Protein AF-B3DLD0-F1 (afdb_monomer)

Foldseek 3Di:
DQFPVRDDDDFADDADPPAPDPQRSRLVRCCQQQHDLSVVPRFDPVQWDDWDFDPPPHTDIDTDGHDDDDPVSVVVSQVRSCVHNCDPPTDDHDDDD

pLDDT: mean 77.58, std 14.8, range [32.72, 93.56]

Sequence (97 aa):
MMRFDGRLGFPGGFVDTRDTSLEEGLKRELQEELGPALTTVEVSVEDYRSSQVREYPQKCVTHFYIKELKLEEIERIEAEAVNAKDHGLEVCCFVLH

Nearest PDB structures (foldseek):
  2a8q-assembly1_A  TM=9.813E-01  e=8.344E-13  Xenopus laevis
  2a8p-assembly1_B  TM=9.681E-01  e=7.804E-13  Xenopus laevis
  6co2-assembly1_B  TM=9.704E-01  e=1.033E-10  Homo sapiens
  5w6z-assembly1_A  TM=9.609E-01  e=3.445E-10  Homo sapiens
  5zcj-assembly1_A  TM=9.260E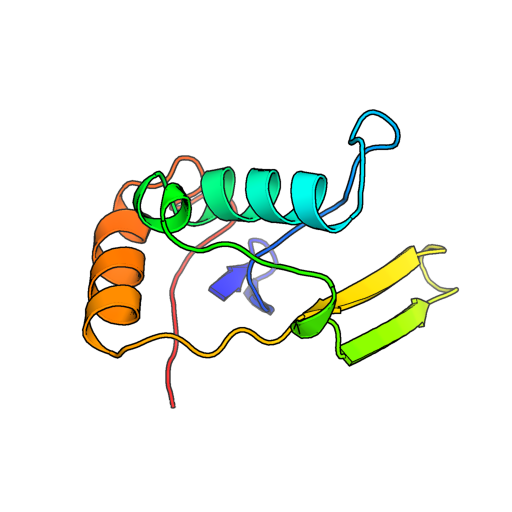-01  e=1.278E-08  Homo sapiens

Organism: Xenopus tropicalis (NCBI:txid8364)

Solvent-accessible surface area (backbone atoms only — not comparable to full-atom values): 5881 Å² total; per-residue (Å²): 55,31,36,72,88,74,43,80,48,75,89,56,72,85,64,55,93,85,41,93,42,70,53,57,24,41,51,52,37,34,34,46,50,30,10,74,62,41,76,79,60,83,74,52,81,86,28,54,74,50,73,46,79,38,73,70,99,52,78,46,74,49,77,43,70,58,80,92,75,54,70,72,56,51,54,46,31,61,64,36,22,74,72,12,84,30,44,78,65,48,40,72,47,83,78,88,133

Secondary structure (DSSP, 8-state):
-B-TTS-B--S--PPPTTSSSHHHHHHHHHHHHH-GGGGG----GGGEEEEEEE-SSS-EEEEEE-----HHHHHHHHHHHTTSTTBTTTB------

Structure (mmCIF, N/CA/C/O backbone):
data_AF-B3DLD0-F1
#
_entry.id   AF-B3DLD0-F1
#
loop_
_atom_site.group_PDB
_atom_site.id
_atom_site.type_symbol
_atom_site.label_atom_id
_atom_site.label_alt_id
_atom_site.label_comp_id
_atom_site.label_asym_id
_atom_site.label_entity_id
_atom_site.label_seq_id
_atom_site.pdbx_PDB_ins_code
_atom_site.Cartn_x
_atom_site.Cartn_y
_atom_site.Cartn_z
_atom_site.occupancy
_atom_site.B_iso_or_equiv
_atom_site.auth_seq_id
_atom_site.auth_comp_id
_atom_site.auth_asym_id
_atom_site.auth_atom_id
_atom_site.pdbx_PDB_model_num
ATOM 1 N N . MET A 1 1 ? 0.662 -11.168 2.423 1.00 67.69 1 MET A N 1
ATOM 2 C CA . MET A 1 1 ? -0.071 -11.551 1.203 1.00 67.69 1 MET A CA 1
ATOM 3 C C . MET A 1 1 ? 0.774 -12.508 0.373 1.00 67.69 1 MET A C 1
ATOM 5 O O . MET A 1 1 ? 1.936 -12.203 0.128 1.00 67.69 1 MET A O 1
ATOM 9 N N . MET A 1 2 ? 0.244 -13.666 -0.030 1.00 61.84 2 MET A N 1
ATOM 10 C CA . MET A 1 2 ? 0.881 -14.509 -1.055 1.00 61.84 2 MET A CA 1
ATOM 11 C C . MET A 1 2 ? 0.487 -13.994 -2.440 1.00 61.84 2 MET A C 1
ATOM 13 O O . MET A 1 2 ? -0.703 -13.924 -2.735 1.00 61.84 2 MET A O 1
ATOM 17 N N . ARG A 1 3 ? 1.487 -13.611 -3.235 1.00 70.38 3 ARG A N 1
ATOM 18 C CA . ARG A 1 3 ? 1.354 -13.111 -4.607 1.00 70.38 3 ARG A CA 1
ATOM 19 C C . ARG A 1 3 ? 1.125 -14.260 -5.593 1.00 70.38 3 ARG A C 1
ATOM 21 O O . ARG A 1 3 ? 1.457 -15.410 -5.296 1.00 70.38 3 ARG A O 1
ATOM 28 N N . PHE A 1 4 ? 0.666 -13.938 -6.804 1.00 70.38 4 PHE A N 1
ATOM 29 C CA . PHE A 1 4 ? 0.469 -14.904 -7.900 1.00 70.38 4 PHE A CA 1
ATOM 30 C C . PHE A 1 4 ? 1.730 -15.719 -8.260 1.00 70.38 4 PHE A C 1
ATOM 32 O O . PHE A 1 4 ? 1.635 -16.834 -8.767 1.00 70.38 4 PHE A O 1
ATOM 39 N N . ASP A 1 5 ? 2.924 -15.181 -7.993 1.00 71.00 5 ASP A N 1
ATOM 40 C CA . ASP A 1 5 ? 4.218 -15.830 -8.242 1.00 71.00 5 ASP A CA 1
ATOM 41 C C . ASP A 1 5 ? 4.657 -16.782 -7.109 1.00 71.00 5 ASP A C 1
ATOM 43 O O . ASP A 1 5 ? 5.773 -17.312 -7.124 1.00 71.00 5 ASP A O 1
ATOM 47 N N . GLY A 1 6 ? 3.790 -16.991 -6.115 1.00 72.75 6 GLY A N 1
ATOM 48 C CA . GLY A 1 6 ? 4.019 -17.850 -4.961 1.00 72.75 6 GLY A CA 1
ATOM 49 C C . GLY A 1 6 ? 4.907 -17.239 -3.876 1.00 72.75 6 GLY A C 1
ATOM 50 O O . GLY A 1 6 ? 5.260 -17.935 -2.923 1.00 72.75 6 GLY A O 1
ATOM 51 N N . ARG A 1 7 ? 5.285 -15.959 -3.992 1.00 78.12 7 ARG A N 1
ATOM 52 C CA . ARG A 1 7 ? 6.099 -15.257 -2.990 1.00 78.12 7 ARG A CA 1
ATOM 53 C C . ARG A 1 7 ? 5.229 -14.485 -2.011 1.00 78.12 7 ARG A C 1
ATOM 55 O O . ARG A 1 7 ? 4.123 -14.058 -2.328 1.00 78.12 7 ARG A O 1
ATOM 62 N N . LEU A 1 8 ? 5.765 -14.256 -0.818 1.00 74.69 8 LEU A N 1
ATOM 63 C CA . LEU A 1 8 ? 5.157 -13.339 0.137 1.00 74.69 8 LEU A CA 1
ATOM 64 C C . LEU A 1 8 ? 5.508 -11.893 -0.226 1.00 74.69 8 LEU A C 1
ATOM 66 O O . LEU A 1 8 ? 6.656 -11.584 -0.548 1.00 74.69 8 LEU A O 1
ATOM 70 N N . GLY A 1 9 ? 4.510 -11.021 -0.148 1.00 81.00 9 GLY A N 1
ATOM 71 C CA . GLY A 1 9 ? 4.631 -9.585 -0.352 1.00 81.00 9 GLY A CA 1
ATOM 72 C C . GLY A 1 9 ? 3.684 -8.790 0.547 1.00 81.00 9 GLY A C 1
ATOM 73 O O . GLY A 1 9 ? 2.839 -9.351 1.260 1.00 81.00 9 GLY A O 1
ATOM 74 N N . PHE A 1 10 ? 3.869 -7.475 0.497 1.00 84.75 10 PHE A N 1
ATOM 75 C CA . PHE A 1 10 ? 2.960 -6.485 1.065 1.00 84.75 10 PHE A CA 1
ATOM 76 C C . PHE A 1 10 ? 1.882 -6.121 0.039 1.00 84.75 10 PHE A C 1
ATOM 78 O O . PHE A 1 10 ? 2.164 -6.236 -1.156 1.00 84.75 10 PHE A O 1
ATOM 85 N N . PRO A 1 11 ? 0.688 -5.711 0.496 1.00 83.56 11 PRO A N 1
ATOM 86 C CA . PRO A 1 11 ? -0.359 -5.241 -0.395 1.00 83.56 11 PRO A CA 1
ATOM 87 C C . PRO A 1 11 ? 0.032 -3.908 -1.054 1.00 83.56 11 PRO A C 1
ATOM 89 O O . PRO A 1 11 ? 0.753 -3.098 -0.457 1.00 83.56 11 PRO A O 1
ATOM 92 N N . GLY A 1 12 ? -0.437 -3.700 -2.278 1.00 85.06 12 GLY A N 1
ATOM 93 C CA . GLY A 1 12 ? -0.174 -2.544 -3.126 1.00 85.06 12 GLY A CA 1
ATOM 94 C C . GLY A 1 12 ? 0.401 -2.924 -4.493 1.00 85.06 12 GLY A C 1
ATOM 95 O O . GLY A 1 12 ? 0.842 -4.047 -4.729 1.00 85.06 12 GLY A O 1
ATOM 96 N N . GLY A 1 13 ? 0.489 -1.937 -5.382 1.00 86.12 13 GLY A N 1
ATOM 97 C CA . GLY A 1 13 ? 0.891 -2.168 -6.766 1.00 86.12 13 GLY A CA 1
ATOM 98 C C . GLY A 1 13 ? 1.522 -0.954 -7.433 1.00 86.12 13 GLY A C 1
ATOM 99 O O . GLY A 1 13 ? 2.153 -0.108 -6.790 1.00 86.12 13 GLY A O 1
ATOM 100 N N . PHE A 1 14 ? 1.416 -0.903 -8.759 1.00 87.38 14 PHE A N 1
ATOM 101 C CA . PHE A 1 14 ? 1.974 0.194 -9.542 1.00 87.38 14 PHE A CA 1
ATOM 102 C C . PHE A 1 14 ? 1.048 1.408 -9.500 1.00 87.38 14 PHE A C 1
ATOM 104 O O . PHE A 1 14 ? -0.135 1.318 -9.808 1.00 87.38 14 PHE A O 1
ATOM 111 N N . VAL A 1 15 ? 1.617 2.569 -9.188 1.00 87.56 15 VAL A N 1
ATOM 112 C CA . VAL A 1 15 ? 0.912 3.850 -9.293 1.00 87.56 15 VAL A CA 1
ATOM 113 C C . VAL A 1 15 ? 0.929 4.313 -10.750 1.00 87.56 15 VAL A C 1
ATOM 115 O O . VAL A 1 15 ? 1.978 4.285 -11.403 1.00 87.56 15 VAL A O 1
ATOM 118 N N . ASP A 1 16 ? -0.222 4.739 -11.269 1.00 84.38 16 ASP A N 1
ATOM 119 C CA . ASP A 1 16 ? -0.337 5.258 -12.628 1.00 84.38 16 ASP A CA 1
ATOM 120 C C . ASP A 1 16 ? 0.048 6.743 -12.662 1.00 84.38 16 ASP A C 1
ATOM 122 O O . ASP A 1 16 ? -0.215 7.511 -11.744 1.00 84.38 16 ASP A O 1
ATOM 126 N N . THR A 1 17 ? 0.613 7.192 -13.778 1.00 77.38 17 THR A N 1
ATOM 127 C CA . THR A 1 17 ? 0.843 8.619 -14.066 1.00 77.38 17 THR A CA 1
ATOM 128 C C . THR A 1 17 ? -0.419 9.491 -14.038 1.00 77.38 17 THR A C 1
ATOM 130 O O . THR A 1 17 ? -0.315 10.715 -13.998 1.00 77.38 17 THR A O 1
ATOM 133 N N . ARG A 1 18 ? -1.603 8.874 -14.118 1.00 82.56 18 ARG A N 1
ATOM 134 C CA . ARG A 1 18 ? -2.917 9.519 -14.015 1.00 82.56 18 ARG A CA 1
ATOM 135 C C . ARG A 1 18 ? -3.354 9.756 -12.568 1.00 82.56 18 ARG A C 1
ATOM 137 O O . ARG A 1 18 ? -4.275 10.544 -12.363 1.00 82.56 18 ARG A O 1
ATOM 144 N N . ASP A 1 19 ? -2.726 9.091 -11.598 1.00 82.75 19 ASP A N 1
ATOM 145 C CA . ASP A 1 19 ? -3.005 9.294 -10.180 1.00 82.75 19 ASP A CA 1
ATOM 146 C C . ASP A 1 19 ? -2.431 10.647 -9.725 1.00 82.75 19 ASP A C 1
ATOM 148 O O . ASP A 1 19 ? -1.336 11.056 -10.118 1.00 82.75 19 ASP A O 1
ATOM 152 N N . THR A 1 20 ? -3.180 11.368 -8.887 1.00 84.81 20 THR A N 1
ATOM 153 C CA . THR A 1 20 ? -2.795 12.716 -8.429 1.00 84.81 20 THR A CA 1
ATOM 154 C C . THR A 1 20 ? -1.579 12.689 -7.494 1.00 84.81 20 THR A C 1
ATOM 156 O O . THR A 1 20 ? -0.831 13.666 -7.423 1.00 84.81 20 THR A O 1
ATOM 159 N N . SER A 1 21 ? -1.375 11.584 -6.769 1.00 89.81 21 SER A N 1
ATOM 160 C CA . SER A 1 21 ? -0.224 11.357 -5.892 1.00 89.81 21 SER A CA 1
ATOM 161 C C . SER A 1 21 ? 0.055 9.862 -5.701 1.00 89.81 21 SER A C 1
ATOM 163 O O . SER A 1 21 ? -0.756 9.012 -6.079 1.00 89.81 21 SER A O 1
ATOM 165 N N . LEU A 1 22 ? 1.200 9.543 -5.085 1.00 89.94 22 LEU A N 1
ATOM 166 C CA . LEU A 1 22 ? 1.551 8.169 -4.711 1.00 89.94 22 LEU A CA 1
ATOM 167 C C . LEU A 1 22 ? 0.551 7.578 -3.713 1.00 89.94 22 LEU A C 1
ATOM 169 O O . LEU A 1 22 ? 0.212 6.405 -3.815 1.00 89.94 22 LEU A O 1
ATOM 173 N N . GLU A 1 23 ? 0.066 8.389 -2.774 1.00 90.88 23 GLU A 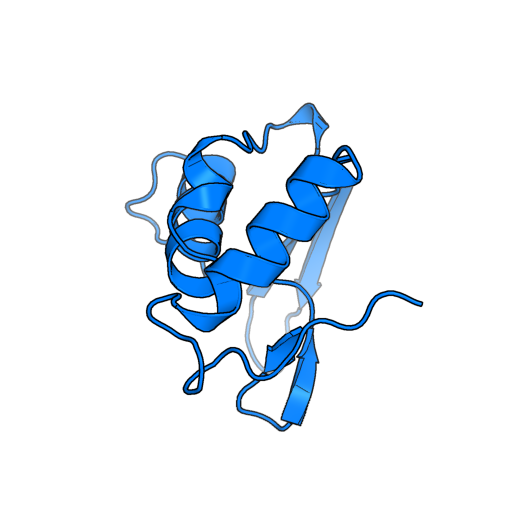N 1
ATOM 174 C CA . GLU A 1 23 ? -0.882 7.980 -1.737 1.00 90.88 23 GLU A CA 1
ATOM 175 C C . GLU A 1 23 ? -2.251 7.643 -2.331 1.00 90.88 23 GLU A C 1
ATOM 177 O O . GLU A 1 23 ? -2.839 6.631 -1.960 1.00 90.88 23 GLU A O 1
ATOM 182 N N . GLU A 1 24 ? -2.738 8.441 -3.286 1.00 88.56 24 GLU A N 1
ATOM 183 C CA . GLU A 1 24 ? -4.007 8.164 -3.970 1.00 88.56 24 GLU A CA 1
ATOM 184 C C . GLU A 1 24 ? -3.919 6.890 -4.819 1.00 88.56 24 GLU A C 1
ATOM 186 O O . GLU A 1 24 ? -4.811 6.042 -4.755 1.00 88.56 24 GLU A O 1
ATOM 191 N N . GLY A 1 25 ? -2.814 6.707 -5.552 1.00 89.50 25 GLY A N 1
ATOM 192 C CA . GLY A 1 25 ? -2.570 5.473 -6.299 1.00 89.50 25 GLY A CA 1
ATOM 193 C C . GLY A 1 25 ? -2.475 4.255 -5.382 1.00 89.50 25 GLY A C 1
ATOM 194 O O . GLY A 1 25 ? -3.134 3.247 -5.620 1.00 89.50 25 GLY A O 1
ATOM 195 N N . LEU A 1 26 ? -1.727 4.363 -4.279 1.00 88.94 26 LEU A N 1
ATOM 196 C CA . LEU A 1 26 ? -1.621 3.301 -3.280 1.00 88.94 26 LEU A CA 1
ATOM 197 C C . LEU A 1 26 ? -2.982 2.976 -2.653 1.00 88.94 26 LEU A C 1
ATOM 199 O O . LEU A 1 26 ? -3.321 1.808 -2.507 1.00 88.94 26 LEU A O 1
ATOM 203 N N . LYS A 1 27 ? -3.788 3.986 -2.315 1.00 87.69 27 LYS A N 1
ATOM 204 C CA . LYS A 1 27 ? -5.134 3.795 -1.762 1.00 87.69 27 LYS A CA 1
ATOM 205 C C . LYS A 1 27 ? -6.035 3.028 -2.726 1.00 87.69 27 LYS A C 1
ATOM 207 O O . LYS A 1 27 ? -6.762 2.142 -2.284 1.00 87.69 27 LYS A O 1
ATOM 212 N N . ARG A 1 28 ? -5.978 3.345 -4.023 1.00 87.25 28 ARG A N 1
ATOM 213 C CA . ARG A 1 28 ? -6.714 2.618 -5.063 1.00 87.25 28 ARG A CA 1
ATOM 214 C C . ARG A 1 28 ? -6.285 1.149 -5.120 1.00 87.25 28 ARG A C 1
ATOM 216 O O . ARG A 1 28 ? -7.143 0.280 -5.017 1.00 87.25 28 ARG A O 1
ATOM 223 N N . GLU A 1 29 ? -4.984 0.876 -5.210 1.00 87.06 29 GLU A N 1
ATOM 224 C CA . GLU A 1 29 ? -4.446 -0.496 -5.250 1.00 87.06 29 GLU A CA 1
ATOM 225 C C . GLU A 1 29 ? -4.856 -1.303 -4.009 1.00 87.06 29 GLU A C 1
ATOM 227 O O . GLU A 1 29 ? -5.370 -2.412 -4.113 1.00 87.06 29 GLU A O 1
ATOM 232 N N . LEU A 1 30 ? -4.723 -0.714 -2.818 1.00 84.38 30 LEU A N 1
ATOM 233 C CA . LEU A 1 30 ? -5.116 -1.375 -1.576 1.00 84.38 30 LEU A CA 1
ATOM 234 C C . LEU A 1 30 ? -6.630 -1.651 -1.507 1.00 84.38 30 LEU A C 1
ATOM 236 O O . LEU A 1 30 ? -7.035 -2.645 -0.912 1.00 84.38 30 LEU A O 1
ATOM 240 N N . GLN A 1 31 ? -7.479 -0.806 -2.103 1.00 83.88 31 GLN A N 1
ATOM 241 C CA . GLN A 1 31 ? -8.924 -1.063 -2.195 1.00 83.88 31 GLN A CA 1
ATOM 242 C C . GLN A 1 31 ? -9.263 -2.195 -3.172 1.00 83.88 31 GLN A C 1
ATOM 244 O O . GLN A 1 31 ? -10.212 -2.941 -2.925 1.00 83.88 31 GLN A O 1
ATOM 249 N N . GLU A 1 32 ? -8.520 -2.322 -4.273 1.00 81.94 32 GLU A N 1
ATOM 250 C CA . GLU A 1 32 ? -8.688 -3.408 -5.246 1.00 81.94 32 GLU A CA 1
ATOM 251 C C . GLU A 1 32 ? -8.310 -4.765 -4.620 1.00 81.94 32 GLU A C 1
ATOM 253 O O . GLU A 1 32 ? -9.101 -5.715 -4.674 1.00 81.94 32 GLU A O 1
ATOM 258 N N . GLU A 1 33 ? -7.182 -4.805 -3.901 1.00 78.56 33 GLU A N 1
ATOM 259 C CA . GLU A 1 33 ? -6.660 -6.021 -3.274 1.00 78.56 33 GLU A CA 1
ATOM 260 C C . GLU A 1 33 ? -7.382 -6.418 -1.979 1.00 78.56 33 GLU A C 1
ATOM 262 O O . GLU A 1 33 ? -7.585 -7.607 -1.728 1.00 78.56 33 GLU A O 1
ATOM 267 N N . LEU A 1 34 ? -7.726 -5.448 -1.121 1.00 76.69 34 LEU A N 1
ATOM 268 C CA . LEU A 1 34 ? -8.186 -5.703 0.256 1.00 76.69 34 LEU A CA 1
ATOM 269 C C . LEU A 1 34 ? -9.659 -5.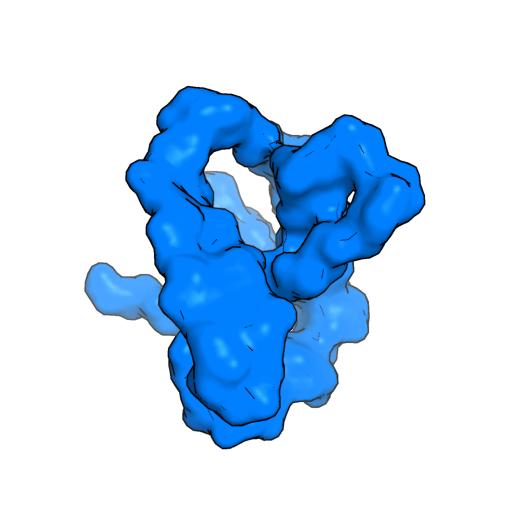361 0.484 1.00 76.69 34 LEU A C 1
ATOM 271 O O . LEU A 1 34 ? -10.201 -5.617 1.559 1.00 76.69 34 LEU A O 1
ATOM 275 N N . GLY A 1 35 ? -10.324 -4.824 -0.537 1.00 77.62 35 GLY A N 1
ATOM 276 C CA . GLY A 1 35 ? -11.752 -4.564 -0.516 1.00 77.62 35 GLY A CA 1
ATOM 277 C C . GLY A 1 35 ? -12.150 -3.250 0.170 1.00 77.62 35 GLY A C 1
ATOM 278 O O . GLY A 1 35 ? -11.315 -2.433 0.575 1.00 77.62 35 GLY A O 1
ATOM 279 N N . PRO A 1 36 ? -13.468 -3.005 0.276 1.00 75.06 36 PRO A N 1
ATOM 280 C CA . PRO A 1 36 ? -14.011 -1.715 0.685 1.00 75.06 36 PRO A CA 1
ATOM 281 C C . PRO A 1 36 ? -13.719 -1.346 2.147 1.00 75.06 36 PRO A C 1
ATOM 283 O O . PRO A 1 36 ? -13.670 -0.150 2.432 1.00 75.06 36 PRO A O 1
ATOM 286 N N . ALA A 1 37 ? -13.443 -2.294 3.053 1.00 71.69 37 ALA A N 1
ATOM 287 C CA . ALA A 1 37 ? -12.981 -2.031 4.426 1.00 71.69 37 ALA A CA 1
ATOM 288 C C . ALA A 1 37 ? -11.805 -1.058 4.500 1.00 71.69 37 ALA A C 1
ATOM 290 O O . ALA A 1 37 ? -11.659 -0.347 5.497 1.00 71.69 37 ALA A O 1
ATOM 291 N N . LEU A 1 38 ? -10.973 -1.015 3.459 1.00 76.56 38 LEU A N 1
ATOM 292 C CA . LEU A 1 38 ? -9.796 -0.165 3.421 1.00 76.56 38 LEU A CA 1
ATOM 293 C C . LEU A 1 38 ? -10.122 1.301 3.098 1.00 76.56 38 LEU A C 1
ATOM 295 O O . LEU A 1 38 ? -9.293 2.177 3.311 1.00 76.56 38 LEU A O 1
ATOM 299 N N . THR A 1 39 ? -11.355 1.613 2.679 1.00 69.19 39 THR A N 1
ATOM 300 C CA . THR A 1 39 ? -11.817 3.008 2.527 1.00 69.19 39 THR A CA 1
ATOM 301 C C . THR A 1 39 ? -11.735 3.814 3.822 1.00 69.19 39 THR A C 1
ATOM 303 O O . THR A 1 39 ? -11.612 5.036 3.754 1.00 69.19 39 THR A O 1
ATOM 306 N N . THR A 1 40 ? -11.762 3.160 4.988 1.00 74.19 40 THR A N 1
ATOM 307 C CA . THR A 1 40 ? -11.610 3.831 6.286 1.00 74.19 40 THR A CA 1
ATOM 308 C C . THR A 1 40 ? -10.153 4.054 6.683 1.00 74.19 40 THR A C 1
ATOM 310 O O . THR A 1 40 ? -9.898 4.762 7.652 1.00 74.19 40 THR A O 1
ATOM 313 N N . VAL A 1 41 ? -9.204 3.410 5.998 1.00 77.00 41 VAL A N 1
ATOM 314 C CA . VAL A 1 41 ? -7.774 3.534 6.277 1.00 77.00 41 VAL A CA 1
ATOM 31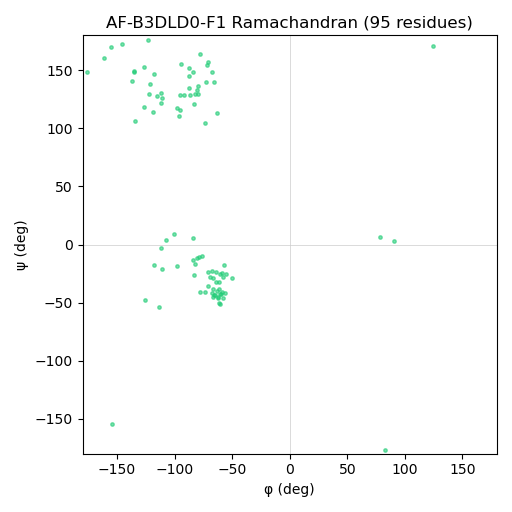5 C C . VAL A 1 41 ? -7.184 4.571 5.334 1.00 77.00 41 VAL A C 1
ATOM 317 O O . VAL A 1 41 ? -7.074 4.360 4.128 1.00 77.00 41 VAL A O 1
ATOM 320 N N . GLU A 1 42 ? -6.788 5.708 5.891 1.00 84.06 42 GLU A N 1
ATOM 321 C CA . GLU A 1 42 ? -6.117 6.760 5.135 1.00 84.06 42 GLU A CA 1
ATOM 322 C C . GLU A 1 42 ? -4.604 6.621 5.268 1.00 84.06 42 GLU A C 1
ATOM 324 O O . GLU A 1 42 ? -4.059 6.766 6.363 1.00 84.06 42 GLU A O 1
ATOM 329 N N . VAL A 1 43 ? -3.930 6.353 4.149 1.00 87.06 43 VAL A N 1
ATOM 330 C CA . VAL A 1 43 ? -2.469 6.424 4.055 1.00 87.06 43 VAL A CA 1
ATOM 331 C C . VAL A 1 43 ? -2.078 7.858 3.721 1.00 87.06 43 VAL A C 1
ATOM 333 O O . VAL A 1 43 ? -2.610 8.443 2.779 1.00 87.06 43 VAL A O 1
ATOM 336 N N . SER A 1 44 ? -1.158 8.429 4.493 1.00 89.19 44 SER A N 1
ATOM 337 C CA . SER A 1 44 ? -0.673 9.795 4.302 1.00 89.19 44 SER A CA 1
ATOM 338 C C . SER A 1 44 ? 0.847 9.841 4.127 1.00 89.19 44 SER A C 1
ATOM 340 O O . SER A 1 44 ? 1.558 8.844 4.268 1.00 89.19 44 SER A O 1
ATOM 342 N N . VAL A 1 45 ? 1.370 11.038 3.862 1.00 91.25 45 VAL A N 1
ATOM 343 C CA . VAL A 1 45 ? 2.816 11.289 3.771 1.00 91.25 45 VAL A CA 1
ATOM 344 C C . VAL A 1 45 ? 3.540 10.967 5.088 1.00 91.25 45 VAL A C 1
ATOM 346 O O . VAL A 1 45 ? 4.717 10.622 5.073 1.00 91.25 45 VAL A O 1
ATOM 349 N N . GLU A 1 46 ? 2.860 11.022 6.236 1.00 92.75 46 GLU A N 1
ATOM 350 C CA . GLU A 1 46 ? 3.456 10.681 7.539 1.00 92.75 46 GLU A CA 1
ATOM 351 C C . GLU A 1 46 ? 3.718 9.174 7.690 1.00 92.75 46 GLU A C 1
ATOM 353 O O . GLU A 1 46 ? 4.607 8.747 8.439 1.00 92.75 46 GLU A O 1
ATOM 358 N N . ASP A 1 47 ? 2.983 8.362 6.931 1.00 91.75 47 ASP A N 1
ATOM 359 C CA . ASP A 1 47 ? 3.141 6.913 6.880 1.00 91.75 47 ASP A CA 1
ATOM 360 C C . ASP A 1 47 ? 4.309 6.505 5.959 1.00 91.75 47 ASP A C 1
ATOM 362 O O . ASP A 1 47 ? 4.759 5.359 5.994 1.00 91.75 47 ASP A O 1
ATOM 366 N N . TYR A 1 48 ? 4.859 7.430 5.163 1.00 92.38 48 TYR A N 1
ATOM 367 C CA . TYR A 1 48 ? 5.986 7.161 4.270 1.00 92.38 48 TYR A CA 1
ATOM 368 C C . TYR A 1 48 ? 7.268 6.832 5.049 1.00 92.38 48 TYR A C 1
ATOM 370 O O . TYR A 1 48 ? 7.595 7.450 6.069 1.00 92.38 48 TYR A O 1
ATOM 378 N N . ARG A 1 49 ? 8.033 5.848 4.564 1.00 93.56 49 ARG A N 1
ATOM 379 C CA . ARG A 1 49 ? 9.270 5.401 5.227 1.00 93.56 49 ARG A CA 1
ATOM 380 C C . ARG A 1 49 ? 10.489 5.424 4.336 1.00 93.56 49 ARG A C 1
ATOM 382 O O . ARG A 1 49 ? 11.542 5.888 4.764 1.00 93.56 49 ARG A O 1
ATOM 389 N N . SER A 1 50 ? 10.396 4.881 3.128 1.00 91.81 50 SER A N 1
ATOM 390 C CA . SER A 1 50 ? 11.570 4.789 2.262 1.00 91.81 50 SER A CA 1
ATOM 391 C C . SER A 1 50 ? 11.204 4.575 0.806 1.00 91.81 50 SER A C 1
ATOM 393 O O . SER A 1 50 ? 10.116 4.100 0.486 1.00 91.81 50 SER A O 1
ATOM 395 N N . SER A 1 51 ? 12.161 4.891 -0.062 1.00 92.81 51 SER A N 1
ATOM 396 C CA . SER A 1 51 ? 12.133 4.519 -1.469 1.00 92.81 51 SER A CA 1
ATOM 397 C C . SER A 1 51 ? 13.363 3.692 -1.794 1.00 92.81 51 SER A C 1
ATOM 399 O O . SER A 1 51 ? 14.468 4.018 -1.357 1.00 92.81 51 SER A O 1
ATOM 401 N N . GLN A 1 52 ? 13.181 2.641 -2.583 1.00 89.94 52 GLN A N 1
ATOM 402 C CA . GLN A 1 52 ? 14.278 1.832 -3.101 1.00 89.94 52 GLN A CA 1
ATOM 403 C C . GLN A 1 52 ? 14.231 1.827 -4.618 1.00 89.94 52 GLN A C 1
ATOM 405 O O . GLN A 1 52 ? 13.194 1.551 -5.216 1.00 89.94 52 GLN A O 1
ATOM 410 N N . VAL A 1 53 ? 15.369 2.119 -5.238 1.00 91.06 53 VAL A N 1
ATOM 411 C CA . VAL A 1 53 ? 15.516 2.043 -6.689 1.00 91.06 53 VAL A CA 1
ATOM 412 C C . VAL A 1 53 ? 16.032 0.657 -7.042 1.00 91.06 53 VAL A C 1
ATOM 414 O O . VAL A 1 53 ? 17.047 0.210 -6.506 1.00 91.06 53 VAL A O 1
ATOM 417 N N . ARG A 1 54 ? 15.360 -0.018 -7.971 1.00 84.81 54 ARG A N 1
ATOM 418 C CA . ARG A 1 54 ? 15.925 -1.165 -8.678 1.00 84.81 54 ARG A CA 1
ATOM 419 C C . ARG A 1 54 ? 16.145 -0.785 -10.126 1.00 84.81 54 ARG A C 1
ATOM 421 O O . ARG A 1 54 ? 15.246 -0.274 -10.780 1.00 84.81 54 ARG A O 1
ATOM 428 N N . GLU A 1 55 ? 17.346 -1.053 -10.621 1.00 80.94 55 GLU A N 1
ATOM 429 C CA . GLU A 1 55 ? 17.696 -0.813 -12.023 1.00 80.94 55 GLU A CA 1
ATOM 430 C C . GLU A 1 55 ? 17.589 -2.077 -12.887 1.00 80.94 55 GLU A C 1
ATOM 432 O O . GLU A 1 55 ? 17.491 -1.978 -14.1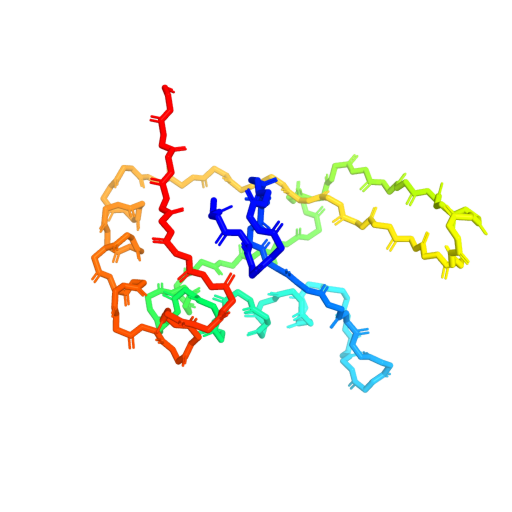08 1.00 80.94 55 GLU A O 1
ATOM 437 N N . TYR A 1 56 ? 17.579 -3.262 -12.263 1.00 71.88 56 TYR A N 1
ATOM 438 C CA . TYR A 1 56 ? 17.535 -4.560 -12.936 1.00 71.88 56 TYR A CA 1
ATOM 439 C C . TYR A 1 56 ? 16.552 -5.516 -12.238 1.00 71.88 56 TYR A C 1
ATOM 441 O O . TYR A 1 56 ? 16.526 -5.551 -11.002 1.00 71.88 56 TYR A O 1
ATOM 449 N N . PRO A 1 57 ? 15.774 -6.331 -12.980 1.00 74.25 57 PRO A N 1
ATOM 450 C CA . PRO A 1 57 ? 15.681 -6.418 -14.449 1.00 74.25 57 PRO A CA 1
ATOM 451 C C . PRO A 1 57 ? 14.884 -5.279 -15.111 1.00 74.25 57 PRO A C 1
ATOM 453 O O . PRO A 1 57 ? 14.906 -5.151 -16.331 1.00 74.25 57 PRO A O 1
ATOM 456 N N . GLN A 1 58 ? 14.195 -4.447 -14.330 1.00 79.62 58 GLN A N 1
ATOM 457 C CA . GLN A 1 58 ? 13.457 -3.273 -14.801 1.00 79.62 58 GLN A CA 1
ATOM 458 C C . GLN A 1 58 ? 13.748 -2.085 -13.886 1.00 79.62 58 GLN A C 1
ATOM 460 O O . GLN A 1 58 ? 13.965 -2.270 -12.689 1.00 79.62 58 GLN A O 1
ATOM 465 N N . LYS A 1 59 ? 13.733 -0.875 -14.456 1.00 87.00 59 LYS A N 1
ATOM 466 C CA . LYS A 1 59 ? 13.849 0.368 -13.691 1.00 87.00 59 LYS A CA 1
ATOM 467 C C . LYS A 1 59 ? 12.541 0.628 -12.958 1.00 87.00 59 LYS A C 1
ATOM 469 O O . LYS A 1 59 ? 11.569 1.047 -13.579 1.00 87.00 59 LYS A O 1
ATOM 474 N N . CYS A 1 60 ? 12.526 0.390 -11.655 1.00 86.88 60 CYS A N 1
ATOM 475 C CA . CYS A 1 60 ? 11.392 0.708 -10.801 1.00 86.88 60 CYS A CA 1
ATOM 476 C C . CYS A 1 60 ? 11.852 1.374 -9.504 1.00 86.88 60 CYS A C 1
ATOM 478 O O . CYS A 1 60 ? 12.950 1.125 -9.001 1.00 86.88 60 CYS A O 1
ATOM 480 N N . VAL A 1 61 ? 10.992 2.237 -8.969 1.00 90.19 61 VAL A N 1
ATOM 481 C CA . VAL A 1 61 ? 11.142 2.798 -7.628 1.00 90.19 61 VAL A CA 1
ATOM 482 C C . VAL A 1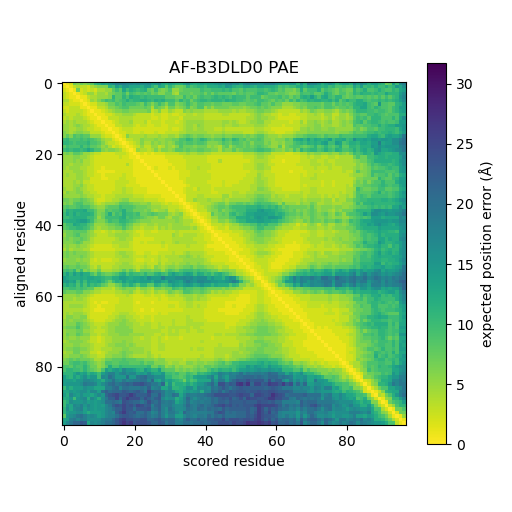 61 ? 10.024 2.217 -6.782 1.00 90.19 61 VAL A C 1
ATOM 484 O O . VAL A 1 61 ? 8.855 2.326 -7.132 1.00 90.19 61 VAL A O 1
ATOM 487 N N . THR A 1 62 ? 10.388 1.536 -5.703 1.00 90.62 62 THR A N 1
ATOM 488 C CA . THR A 1 62 ? 9.431 0.983 -4.745 1.00 90.62 62 THR A CA 1
ATOM 489 C C . THR A 1 62 ? 9.313 1.943 -3.576 1.00 90.62 62 THR A C 1
ATOM 491 O O . THR A 1 62 ? 10.303 2.176 -2.881 1.00 90.62 62 THR A O 1
ATOM 494 N N . HIS A 1 63 ? 8.119 2.488 -3.367 1.00 92.19 63 HIS A N 1
ATOM 495 C CA . HIS A 1 63 ? 7.797 3.352 -2.237 1.00 92.19 63 HIS A CA 1
ATOM 496 C C . HIS A 1 63 ? 7.169 2.512 -1.126 1.00 92.19 63 HIS A C 1
ATOM 498 O O . HIS A 1 63 ? 6.244 1.744 -1.379 1.00 92.19 63 HIS A O 1
ATOM 504 N N . PHE A 1 64 ? 7.693 2.628 0.093 1.00 90.00 64 PHE A N 1
ATOM 505 C CA . PHE A 1 64 ? 7.240 1.841 1.236 1.00 90.00 64 PHE A CA 1
ATOM 506 C C . PHE A 1 64 ? 6.607 2.734 2.300 1.00 90.00 64 PHE A C 1
ATOM 508 O O . PHE A 1 64 ? 7.231 3.698 2.761 1.00 90.00 64 PHE A O 1
ATOM 515 N N . TYR A 1 65 ? 5.393 2.364 2.704 1.00 90.06 65 TYR A N 1
ATOM 516 C CA . TYR A 1 65 ? 4.593 3.033 3.724 1.00 90.06 65 TYR A CA 1
ATOM 517 C C . TYR A 1 65 ? 4.339 2.068 4.887 1.00 90.06 65 TYR A C 1
ATOM 519 O O . TYR A 1 65 ? 4.224 0.859 4.687 1.00 90.06 65 TYR A O 1
ATOM 527 N N . ILE A 1 66 ? 4.264 2.598 6.105 1.00 90.94 66 ILE A N 1
ATOM 528 C CA . ILE A 1 66 ? 3.902 1.851 7.311 1.00 90.94 66 ILE A CA 1
ATOM 529 C C . ILE A 1 66 ? 2.758 2.587 7.989 1.00 90.94 66 ILE A C 1
ATOM 531 O O . ILE A 1 66 ? 2.945 3.712 8.449 1.00 90.94 66 ILE A O 1
ATOM 535 N N . LYS A 1 67 ? 1.613 1.909 8.096 1.00 88.12 67 LYS A N 1
ATOM 536 C CA . LYS A 1 67 ? 0.432 2.387 8.808 1.00 88.12 67 LYS A CA 1
ATOM 537 C C . LYS A 1 67 ? 0.206 1.556 10.062 1.00 88.12 67 LYS A C 1
ATOM 539 O O . LYS A 1 67 ? 0.112 0.334 9.978 1.00 88.12 67 LYS A O 1
ATOM 544 N N . GLU A 1 68 ? 0.105 2.217 11.207 1.00 89.25 68 GLU A N 1
ATOM 545 C CA . GLU A 1 68 ? -0.378 1.577 12.429 1.00 89.25 68 GLU A CA 1
ATOM 546 C C . GLU A 1 68 ? -1.909 1.561 12.416 1.00 89.25 68 GLU A C 1
ATOM 548 O O . GLU A 1 68 ? -2.543 2.586 12.160 1.00 89.25 68 GLU A O 1
ATOM 553 N N . LEU A 1 69 ? -2.486 0.388 12.667 1.00 86.06 69 LEU A N 1
ATOM 554 C CA . LEU A 1 69 ? -3.926 0.151 12.696 1.00 86.06 69 LEU A CA 1
ATOM 555 C C . LEU A 1 69 ? -4.308 -0.497 14.018 1.00 86.06 69 LEU A C 1
ATOM 557 O O . LEU A 1 69 ? -3.507 -1.212 14.627 1.00 86.06 69 LEU A O 1
ATOM 561 N N . LYS A 1 70 ? -5.549 -0.280 14.447 1.00 87.81 70 LYS A N 1
ATOM 562 C CA . LYS A 1 70 ? -6.091 -1.009 15.591 1.00 87.81 70 LYS A CA 1
ATOM 563 C C . LYS A 1 70 ? -6.361 -2.458 15.210 1.00 87.81 70 LYS A C 1
ATOM 565 O O . LYS A 1 70 ? -6.639 -2.768 14.052 1.00 87.81 70 LYS A O 1
ATOM 570 N N . LEU A 1 71 ? -6.346 -3.337 16.208 1.00 85.94 71 LEU A N 1
ATOM 571 C CA . LEU A 1 71 ? -6.612 -4.757 16.001 1.00 85.94 71 LEU A CA 1
ATOM 572 C C . LEU A 1 71 ? -7.972 -4.988 15.326 1.00 85.94 71 LEU A C 1
ATOM 574 O O . LEU A 1 71 ? -8.046 -5.760 14.378 1.00 85.94 71 LEU A O 1
ATOM 578 N N . GLU A 1 72 ? -9.017 -4.260 15.732 1.00 86.25 72 GLU A N 1
ATOM 579 C CA . GLU A 1 72 ? -10.354 -4.438 15.151 1.00 86.25 72 GLU A CA 1
ATOM 580 C C . GLU A 1 72 ? -10.414 -4.020 13.670 1.00 86.25 72 GLU A C 1
ATOM 582 O O . GLU A 1 72 ? -11.219 -4.534 12.893 1.00 86.25 72 GLU A O 1
ATOM 587 N N . GLU A 1 73 ? -9.567 -3.072 13.260 1.00 83.56 73 GLU A N 1
ATOM 588 C CA . GLU A 1 73 ? -9.459 -2.644 11.863 1.00 83.56 73 GLU A CA 1
ATOM 589 C C . GLU A 1 73 ? -8.744 -3.703 11.028 1.00 83.56 73 GLU A C 1
ATOM 591 O O . GLU A 1 73 ? -9.188 -4.001 9.922 1.00 83.56 73 GLU A O 1
ATOM 596 N N . ILE A 1 74 ? -7.686 -4.305 11.580 1.00 82.88 74 ILE A N 1
ATOM 597 C CA . ILE A 1 74 ? -6.957 -5.410 10.951 1.00 82.88 74 ILE A CA 1
ATOM 598 C C . ILE A 1 74 ? -7.892 -6.606 10.746 1.00 82.88 74 ILE A C 1
ATOM 600 O O . ILE A 1 74 ? -8.008 -7.091 9.625 1.00 82.88 74 ILE A O 1
ATOM 604 N N . GLU A 1 75 ? -8.624 -7.024 11.782 1.00 84.00 75 GLU A N 1
ATOM 605 C CA . GLU A 1 75 ? -9.571 -8.146 11.701 1.00 84.00 75 GLU A CA 1
ATOM 606 C C . GLU A 1 75 ? -10.661 -7.906 10.646 1.00 84.00 75 GLU A C 1
ATOM 608 O O . GLU A 1 75 ? -11.016 -8.811 9.887 1.00 84.00 75 GLU A O 1
ATOM 613 N N . ARG A 1 76 ? -11.180 -6.672 10.552 1.00 82.75 76 ARG A N 1
ATOM 614 C CA . ARG A 1 76 ? -12.167 -6.313 9.524 1.00 82.75 76 ARG A CA 1
ATOM 615 C C . ARG A 1 76 ? -11.572 -6.387 8.119 1.00 82.75 76 ARG A C 1
ATOM 617 O O . ARG A 1 76 ? -12.227 -6.906 7.218 1.00 82.75 76 ARG A O 1
ATOM 624 N N . ILE A 1 77 ? -10.353 -5.880 7.930 1.00 81.06 77 ILE A N 1
ATOM 625 C CA . ILE A 1 77 ? -9.653 -5.935 6.640 1.00 81.06 77 ILE A CA 1
ATOM 626 C C . ILE A 1 77 ? -9.416 -7.391 6.233 1.00 81.06 77 ILE A C 1
ATOM 628 O O . ILE A 1 77 ? -9.698 -7.751 5.096 1.00 81.06 77 ILE A O 1
ATOM 632 N N . GLU A 1 78 ? -8.966 -8.248 7.150 1.00 78.62 78 GLU A N 1
ATOM 633 C CA . GLU A 1 78 ? -8.758 -9.671 6.868 1.00 78.62 78 GLU A CA 1
ATOM 634 C C . GLU A 1 78 ? -10.067 -10.390 6.510 1.00 78.62 78 GLU A C 1
ATOM 636 O O . GLU A 1 78 ? -10.093 -11.192 5.575 1.00 78.62 78 GLU A O 1
ATOM 641 N N . ALA A 1 79 ? -11.167 -10.076 7.202 1.00 79.38 79 ALA A N 1
ATOM 642 C CA . ALA A 1 79 ? -12.479 -10.654 6.918 1.00 79.38 79 ALA A CA 1
ATOM 643 C C . ALA A 1 79 ? -13.036 -10.227 5.547 1.00 79.38 79 ALA A C 1
ATOM 645 O O . ALA A 1 79 ? -13.666 -11.028 4.850 1.00 79.38 79 ALA A O 1
ATOM 646 N N . GLU A 1 80 ? -12.817 -8.973 5.147 1.00 74.75 80 GLU A N 1
ATOM 647 C CA . GLU A 1 80 ? -13.297 -8.440 3.869 1.00 74.75 80 GLU A CA 1
ATOM 648 C C . GLU A 1 80 ? -12.379 -8.763 2.689 1.00 74.75 80 GLU A C 1
ATOM 650 O O . GLU A 1 80 ? -12.878 -8.919 1.573 1.00 74.75 80 GLU A O 1
ATOM 655 N N . ALA A 1 81 ? -11.081 -8.967 2.925 1.00 68.62 81 ALA A N 1
ATOM 656 C CA . ALA A 1 81 ? -10.125 -9.362 1.894 1.00 68.62 81 ALA A CA 1
ATOM 657 C C . ALA A 1 81 ? -10.514 -10.682 1.208 1.00 68.62 81 ALA A C 1
ATOM 659 O O . ALA A 1 81 ? -10.235 -10.861 0.027 1.00 68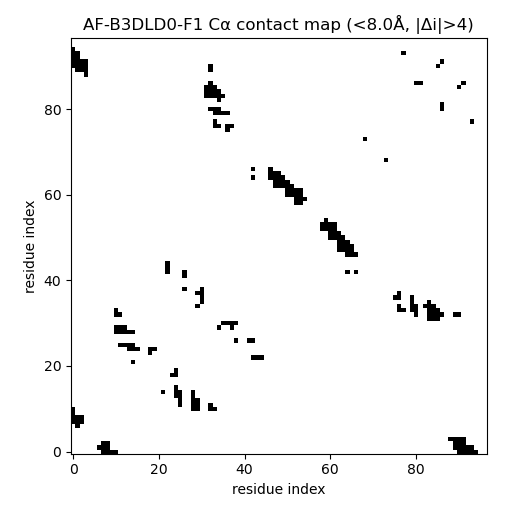.62 81 ALA A O 1
ATOM 660 N N . VAL A 1 82 ? -11.230 -11.576 1.904 1.00 68.44 82 VAL A N 1
ATOM 661 C CA . VAL A 1 82 ? -11.775 -12.824 1.328 1.00 68.44 82 VAL A CA 1
ATOM 662 C C . VAL A 1 82 ? -12.816 -12.566 0.226 1.00 68.44 82 VAL A C 1
ATOM 664 O O . VAL A 1 82 ? -13.043 -13.407 -0.642 1.00 68.44 82 VAL A O 1
ATOM 667 N N . ASN A 1 83 ? -13.443 -11.389 0.244 1.00 64.50 83 ASN A N 1
ATOM 668 C CA . ASN A 1 83 ? -14.451 -10.954 -0.722 1.00 64.50 83 ASN A CA 1
ATOM 669 C C . ASN A 1 83 ? -13.926 -9.869 -1.682 1.00 64.50 83 ASN A C 1
ATOM 671 O O . ASN A 1 83 ? -14.707 -9.331 -2.471 1.00 64.50 83 ASN A O 1
ATOM 675 N N . ALA A 1 84 ? -12.640 -9.512 -1.602 1.00 60.19 84 ALA A N 1
ATOM 676 C CA . ALA A 1 84 ? -12.036 -8.490 -2.449 1.00 60.19 84 ALA A CA 1
ATOM 677 C C . ALA A 1 84 ? -11.893 -8.966 -3.902 1.00 60.19 84 ALA A C 1
ATOM 679 O O . ALA A 1 84 ? -11.864 -10.162 -4.196 1.00 60.19 84 ALA A O 1
ATOM 680 N N . LYS A 1 85 ? -11.819 -8.006 -4.828 1.00 57.22 85 LYS A N 1
ATOM 681 C CA . LYS A 1 85 ? -11.900 -8.247 -6.276 1.00 57.22 85 LYS A CA 1
ATOM 682 C C . LYS A 1 85 ? -10.771 -9.151 -6.792 1.00 57.22 85 LYS A C 1
ATOM 684 O O . LYS A 1 85 ? -11.021 -9.948 -7.694 1.00 57.22 85 LYS A O 1
ATOM 689 N N . ASP A 1 86 ? -9.593 -9.072 -6.172 1.00 56.41 86 ASP A N 1
ATOM 690 C CA . ASP A 1 86 ? -8.405 -9.861 -6.534 1.00 56.41 86 ASP A CA 1
ATOM 691 C C . ASP A 1 86 ? -8.160 -11.077 -5.628 1.00 56.41 86 ASP A C 1
ATOM 693 O O . ASP A 1 86 ? -7.125 -11.754 -5.735 1.00 56.41 86 ASP A O 1
ATOM 697 N N . HIS A 1 87 ? -9.124 -11.399 -4.760 1.00 53.72 87 HIS A N 1
ATOM 698 C CA . HIS A 1 87 ? -9.069 -12.594 -3.933 1.00 53.72 87 HIS A CA 1
ATOM 699 C C . HIS A 1 87 ? -9.080 -13.852 -4.818 1.00 53.72 87 HIS A C 1
ATOM 701 O O . HIS A 1 87 ? -10.061 -14.157 -5.500 1.00 53.72 87 HIS A O 1
ATOM 707 N N . GLY A 1 88 ? -7.961 -14.585 -4.821 1.00 49.66 88 GLY A N 1
ATOM 708 C CA . GLY A 1 88 ? -7.757 -15.772 -5.659 1.00 49.66 88 GLY A CA 1
ATOM 709 C C . GLY A 1 88 ? -7.138 -15.526 -7.045 1.00 49.66 88 GLY A C 1
ATOM 710 O O . GLY A 1 88 ? -6.980 -16.494 -7.790 1.00 49.66 88 GLY A O 1
ATOM 711 N N . LEU A 1 89 ? -6.757 -14.288 -7.393 1.00 50.53 89 LEU A N 1
ATOM 712 C CA . LEU A 1 89 ? -5.996 -13.970 -8.616 1.00 50.53 89 LEU A CA 1
ATOM 713 C C . LEU A 1 89 ? -4.584 -13.459 -8.296 1.00 50.53 89 LEU A C 1
ATOM 715 O O . LEU A 1 89 ? -3.609 -14.048 -8.762 1.00 50.53 89 LEU A O 1
ATOM 719 N N . GLU A 1 90 ? -4.463 -12.428 -7.454 1.00 46.94 90 GLU A N 1
ATOM 720 C CA . GLU A 1 90 ? -3.162 -11.878 -7.030 1.00 46.94 90 GLU A CA 1
ATOM 721 C C . GLU A 1 90 ? -2.915 -11.996 -5.517 1.00 46.94 90 GLU A C 1
ATOM 723 O O . GLU A 1 90 ? -1.758 -11.976 -5.091 1.00 46.94 90 GLU A O 1
ATOM 728 N N . VAL A 1 91 ? -3.969 -12.217 -4.719 1.00 47.53 91 VAL A N 1
ATOM 729 C CA . VAL A 1 91 ? -3.951 -12.283 -3.247 1.00 47.53 91 VAL A CA 1
ATOM 730 C C . VAL A 1 91 ? -4.414 -13.673 -2.783 1.00 47.53 91 VAL A C 1
ATOM 732 O O . VAL A 1 91 ? -5.578 -14.026 -2.974 1.00 47.53 91 VAL A O 1
ATOM 735 N N . CYS A 1 92 ? -3.539 -14.471 -2.155 1.00 40.62 92 CYS A N 1
ATOM 736 C CA . CYS A 1 92 ? -3.908 -15.819 -1.677 1.00 40.62 92 CYS A CA 1
ATOM 737 C C . CYS A 1 92 ? -3.985 -15.999 -0.144 1.00 40.62 92 CYS A C 1
ATOM 739 O O . CYS A 1 92 ? -4.623 -16.954 0.284 1.00 40.62 92 CYS A O 1
ATOM 741 N N . CYS A 1 93 ? -3.348 -15.155 0.692 1.00 38.91 93 CYS A N 1
ATOM 742 C CA . CYS A 1 93 ? -3.490 -15.217 2.168 1.00 38.91 93 CYS A CA 1
ATOM 743 C C . CYS A 1 93 ? -2.736 -14.095 2.920 1.00 38.91 93 CYS A C 1
ATOM 745 O O . CYS A 1 93 ? -1.637 -13.710 2.499 1.00 38.91 93 CYS A O 1
ATOM 747 N N . PHE A 1 94 ? -3.251 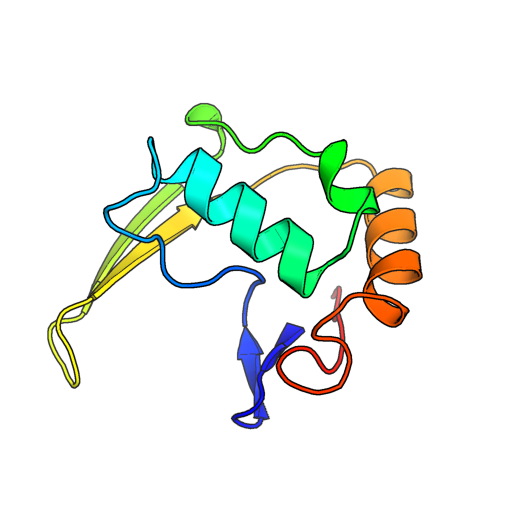-13.638 4.069 1.00 50.81 94 PHE A N 1
ATOM 748 C CA . PHE A 1 94 ? -2.521 -12.831 5.063 1.00 50.81 94 PHE A CA 1
ATOM 749 C C . PHE A 1 94 ? -1.771 -13.726 6.063 1.00 50.81 94 PHE A C 1
ATOM 751 O O . PHE A 1 94 ? -2.230 -14.811 6.401 1.00 50.81 94 PHE A O 1
ATOM 758 N N . VAL A 1 95 ? -0.588 -13.289 6.509 1.00 37.00 95 VAL A N 1
ATOM 759 C CA . VAL A 1 95 ? 0.184 -13.962 7.566 1.00 37.00 95 VAL A CA 1
ATOM 760 C C . VAL A 1 95 ? 0.659 -12.883 8.530 1.00 37.00 95 VAL A C 1
ATOM 762 O O . VAL A 1 95 ? 1.554 -12.111 8.188 1.00 37.00 95 VAL A O 1
ATOM 765 N N . LEU A 1 96 ? 0.049 -12.824 9.710 1.00 33.53 96 LEU A N 1
ATOM 766 C CA . LEU A 1 96 ? 0.614 -12.151 10.877 1.00 33.53 96 LEU A CA 1
ATOM 767 C C . LEU A 1 96 ? 1.497 -13.164 11.619 1.00 33.53 96 LEU A C 1
ATOM 769 O O . LEU A 1 96 ? 1.104 -14.323 11.778 1.00 33.53 96 LEU A O 1
ATOM 773 N N . HIS A 1 97 ? 2.700 -12.748 12.018 1.00 32.72 97 HIS A N 1
ATOM 774 C CA . HIS A 1 97 ? 3.545 -13.494 12.953 1.00 32.72 97 HIS A CA 1
ATOM 775 C C . HIS A 1 97 ? 3.564 -12.767 14.291 1.00 32.72 97 HIS A C 1
ATOM 777 O O . HIS A 1 97 ? 3.738 -11.527 14.255 1.00 32.72 97 HIS A O 1
#

InterPro domains:
  IPR000086 NUDIX hydrolase domain [PS51462] (1-97)
  IPR015797 NUDIX hydrolase-like domain superfamily [SSF55811] (2-94)
  IPR054754 U8 snoRNA-decapping enzyme NudT16 [PF22327] (2-93)
  IPR054754 U8 snoRNA-decapping enzyme NudT16 [PT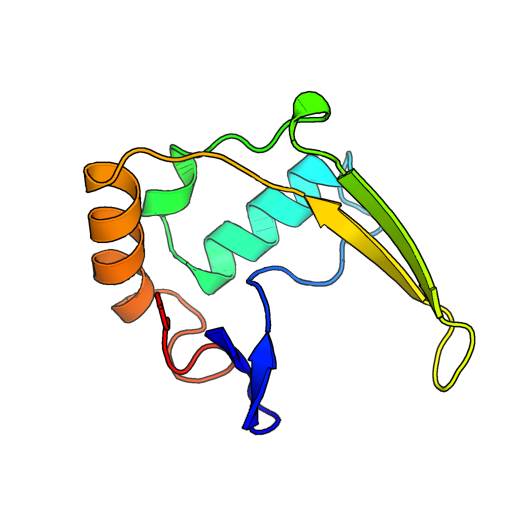HR31699] (1-95)

Radius of gyration: 13.61 Å; Cα contacts (8 Å, |Δi|>4): 127; chains: 1; bounding box: 32×31×31 Å

Mean predicted aligned error: 7.77 Å